Protein AF-A0A6I9N8W8-F1 (afdb_monomer_lite)

Structure (mmCIF, N/CA/C/O backbone):
data_AF-A0A6I9N8W8-F1
#
_entry.id   AF-A0A6I9N8W8-F1
#
loop_
_atom_site.group_PDB
_atom_site.id
_atom_site.type_symbol
_atom_site.label_atom_id
_atom_site.label_alt_id
_atom_site.label_comp_id
_atom_site.label_asym_id
_atom_site.label_entity_id
_atom_site.label_seq_id
_atom_site.pdbx_PDB_ins_code
_atom_site.Cartn_x
_atom_site.Cartn_y
_atom_site.Cartn_z
_atom_site.occupancy
_atom_site.B_iso_or_equiv
_atom_site.auth_seq_id
_atom_site.auth_comp_id
_atom_site.auth_asym_id
_atom_site.auth_atom_id
_atom_site.pdbx_PDB_model_num
ATOM 1 N N . LEU A 1 1 ? -10.503 -12.902 22.246 1.00 63.62 1 LEU A N 1
ATOM 2 C CA . LEU A 1 1 ? -11.243 -12.865 20.965 1.00 63.62 1 LEU A CA 1
ATOM 3 C C . LEU A 1 1 ? -10.213 -12.928 19.858 1.00 63.62 1 LEU A C 1
ATOM 5 O O . LEU A 1 1 ? -9.293 -12.124 19.888 1.00 63.62 1 LEU A O 1
ATOM 9 N N . SER A 1 2 ? -10.332 -13.894 18.955 1.00 83.06 2 SER A N 1
ATOM 10 C CA . SER A 1 2 ? -9.466 -13.991 17.777 1.00 83.06 2 SER A CA 1
ATOM 11 C C . SER A 1 2 ? -10.181 -13.351 16.592 1.00 83.06 2 SER A C 1
ATOM 13 O O . SER A 1 2 ? -11.395 -13.507 16.462 1.00 83.06 2 SER A O 1
ATOM 15 N N . VAL A 1 3 ? -9.450 -12.617 15.757 1.00 87.69 3 VAL A N 1
ATOM 16 C CA . VAL A 1 3 ? -9.991 -11.936 14.575 1.00 87.69 3 VAL A CA 1
ATOM 17 C C . VAL A 1 3 ? -9.347 -12.544 13.337 1.00 87.69 3 VAL A C 1
ATOM 19 O O . VAL A 1 3 ? -8.129 -12.669 13.279 1.00 87.69 3 VAL A O 1
ATOM 22 N N . CYS A 1 4 ? -10.170 -12.911 12.360 1.00 92.75 4 CYS A N 1
ATOM 23 C CA . CYS A 1 4 ? -9.750 -13.341 11.032 1.00 92.75 4 CYS A CA 1
ATOM 24 C C . CYS A 1 4 ? -10.589 -12.569 10.011 1.00 92.75 4 CYS A C 1
ATOM 26 O O . CYS A 1 4 ? -11.794 -12.397 10.218 1.00 92.75 4 CYS A O 1
ATOM 28 N N . LYS A 1 5 ? -9.940 -12.050 8.970 1.00 93.69 5 LYS A N 1
ATOM 29 C CA . LYS A 1 5 ? -10.544 -11.206 7.939 1.00 93.69 5 LYS A CA 1
ATOM 30 C C . LYS A 1 5 ? -10.012 -11.633 6.582 1.00 93.69 5 LYS A C 1
ATOM 32 O O . LYS A 1 5 ? -8.819 -11.899 6.457 1.00 93.69 5 LYS A O 1
ATOM 37 N N . GLU A 1 6 ? -10.897 -11.673 5.600 1.00 95.75 6 GLU A N 1
ATOM 38 C CA . GLU A 1 6 ? -10.571 -11.961 4.210 1.00 95.75 6 GLU A CA 1
ATOM 39 C C . GLU A 1 6 ? -10.866 -10.704 3.396 1.00 95.75 6 GLU A C 1
ATOM 41 O O . GLU A 1 6 ? -11.940 -10.121 3.512 1.00 95.75 6 GLU A O 1
ATOM 46 N N . LEU A 1 7 ? -9.883 -10.235 2.629 1.00 97.25 7 LEU A N 1
ATOM 47 C CA . LEU A 1 7 ? -10.011 -9.038 1.806 1.00 97.25 7 LEU A CA 1
ATOM 48 C C . LEU A 1 7 ? -9.817 -9.423 0.347 1.00 97.25 7 LEU A C 1
ATOM 50 O O . LEU A 1 7 ? -8.834 -10.078 0.002 1.00 97.25 7 LEU A O 1
ATOM 54 N N . GLN A 1 8 ? -10.727 -8.966 -0.508 1.00 96.88 8 GLN A N 1
ATOM 55 C CA . GLN A 1 8 ? -10.594 -9.153 -1.945 1.00 96.88 8 GLN A CA 1
ATOM 56 C C . GLN A 1 8 ? -9.485 -8.238 -2.478 1.00 96.88 8 GLN A C 1
ATOM 58 O O . GLN A 1 8 ? -9.610 -7.008 -2.457 1.00 96.88 8 GLN A O 1
ATOM 63 N N . LEU A 1 9 ? -8.401 -8.840 -2.966 1.00 97.19 9 LEU A N 1
ATOM 64 C CA . LEU A 1 9 ? -7.302 -8.114 -3.602 1.00 97.19 9 LEU A CA 1
ATOM 65 C C . LEU A 1 9 ? -7.782 -7.431 -4.899 1.00 97.19 9 LEU A C 1
ATOM 67 O O . LEU A 1 9 ? -8.800 -7.848 -5.466 1.00 97.19 9 LEU A O 1
ATOM 71 N N . PRO A 1 10 ? -7.120 -6.348 -5.345 1.00 96.38 10 PRO A N 1
ATOM 72 C CA . PRO A 1 10 ? -7.362 -5.818 -6.681 1.00 96.38 10 PRO A CA 1
ATOM 73 C C . PRO A 1 10 ? -7.060 -6.866 -7.756 1.00 96.38 10 PRO A C 1
ATOM 75 O O . PRO A 1 10 ? -6.301 -7.807 -7.522 1.00 96.38 10 PRO A O 1
ATOM 78 N N . ASP A 1 11 ? -7.676 -6.707 -8.925 1.00 95.94 11 ASP A N 1
ATOM 79 C CA . ASP A 1 11 ? -7.320 -7.523 -10.082 1.00 95.94 11 ASP A CA 1
ATOM 80 C C . ASP A 1 11 ? -5.883 -7.189 -10.497 1.00 95.94 11 ASP A C 1
ATOM 82 O O . ASP A 1 11 ? -5.471 -6.027 -10.457 1.00 95.94 11 ASP A O 1
ATOM 86 N N . SER A 1 12 ? -5.112 -8.212 -10.862 1.00 96.38 12 SER A N 1
ATOM 87 C CA . SER A 1 12 ? -3.729 -8.043 -11.297 1.00 96.38 12 SER A CA 1
ATOM 88 C C . SER A 1 12 ? -3.342 -9.090 -12.333 1.00 96.38 12 SER A C 1
ATOM 90 O O . SER A 1 12 ? -3.795 -10.236 -12.279 1.00 96.38 12 SER A O 1
ATOM 92 N N . GLU A 1 13 ? -2.482 -8.701 -13.273 1.00 96.00 13 GLU A N 1
ATOM 93 C CA . GLU A 1 13 ? -1.848 -9.620 -14.228 1.00 96.00 13 GLU A CA 1
ATOM 94 C C . GLU A 1 13 ? -0.726 -10.455 -13.584 1.00 96.00 13 GLU A C 1
ATOM 96 O O . GLU A 1 13 ? -0.242 -11.428 -14.172 1.00 96.00 13 GLU A O 1
ATOM 101 N N . TYR A 1 14 ? -0.316 -10.095 -12.365 1.00 96.81 14 TYR A N 1
ATOM 102 C CA . TYR A 1 14 ? 0.779 -10.710 -11.629 1.00 96.81 14 TYR A CA 1
ATOM 103 C C . TYR A 1 14 ? 0.289 -11.382 -10.343 1.00 96.81 14 TYR A C 1
ATOM 105 O O . TYR A 1 14 ? -0.769 -11.083 -9.791 1.00 96.81 14 TYR A O 1
ATOM 113 N N . ASN A 1 15 ? 1.096 -12.310 -9.827 1.00 96.75 15 ASN A N 1
ATOM 114 C CA . ASN A 1 15 ? 0.815 -12.927 -8.535 1.00 96.75 15 ASN A CA 1
ATOM 115 C C . ASN A 1 15 ? 1.135 -11.957 -7.396 1.00 96.75 15 ASN A C 1
ATOM 117 O O . ASN A 1 15 ? 2.202 -11.342 -7.374 1.00 96.75 15 ASN A O 1
ATOM 121 N N . TYR A 1 16 ? 0.257 -11.907 -6.399 1.00 97.00 16 TYR A N 1
ATOM 122 C CA . TYR A 1 16 ? 0.522 -11.181 -5.164 1.00 97.00 16 TYR A CA 1
ATOM 123 C C . TYR A 1 16 ? 1.542 -11.901 -4.282 1.00 97.00 16 TYR A C 1
ATOM 125 O O . TYR A 1 16 ? 1.546 -13.129 -4.160 1.00 97.00 16 TYR A O 1
ATOM 133 N N . THR A 1 17 ? 2.360 -11.107 -3.596 1.00 97.06 17 THR A N 1
ATOM 134 C CA . THR A 1 17 ? 3.236 -11.541 -2.505 1.00 97.06 17 THR A CA 1
ATOM 135 C C . THR A 1 17 ? 2.869 -10.787 -1.228 1.00 97.06 17 THR A C 1
ATOM 137 O O . THR A 1 17 ? 2.238 -9.729 -1.271 1.00 97.06 17 THR A O 1
ATOM 140 N N . ALA A 1 18 ? 3.263 -11.313 -0.066 1.00 97.56 18 ALA A N 1
ATOM 141 C CA . ALA A 1 18 ? 3.024 -10.629 1.207 1.00 97.56 18 ALA A CA 1
ATOM 142 C C . ALA A 1 18 ? 3.781 -9.291 1.312 1.00 97.56 18 ALA A C 1
ATOM 144 O O . ALA A 1 18 ? 3.334 -8.399 2.026 1.00 97.56 18 ALA A O 1
ATOM 145 N N . ASP A 1 19 ? 4.878 -9.127 0.566 1.00 97.81 19 ASP A N 1
ATOM 146 C CA . ASP A 1 19 ? 5.670 -7.890 0.524 1.00 97.81 19 ASP A CA 1
ATOM 147 C C . ASP A 1 19 ? 4.900 -6.715 -0.101 1.00 97.81 19 ASP A C 1
ATOM 149 O O . ASP A 1 19 ? 5.223 -5.550 0.134 1.00 97.81 19 ASP A O 1
ATOM 153 N N . LEU A 1 20 ? 3.845 -7.012 -0.862 1.00 98.06 20 LEU A N 1
ATOM 154 C CA . LEU A 1 20 ? 2.938 -6.046 -1.474 1.00 98.06 20 LEU A CA 1
ATOM 155 C C . LEU A 1 20 ? 1.721 -5.707 -0.596 1.00 98.06 20 LEU A C 1
ATOM 157 O O . LEU A 1 20 ? 0.794 -5.024 -1.040 1.00 98.06 20 LEU A O 1
ATOM 161 N N . VAL A 1 21 ? 1.726 -6.149 0.665 1.00 98.25 21 VAL A N 1
ATOM 162 C CA . VAL A 1 21 ? 0.664 -5.890 1.638 1.00 98.25 21 VAL A CA 1
ATOM 163 C C . VAL A 1 21 ? 1.250 -5.293 2.913 1.00 98.25 21 VAL A C 1
ATOM 165 O O . VAL A 1 21 ? 2.129 -5.866 3.548 1.00 98.25 21 VAL A O 1
ATOM 168 N N . ALA A 1 22 ? 0.715 -4.153 3.346 1.00 98.00 22 ALA A N 1
ATOM 169 C CA . ALA A 1 22 ? 1.102 -3.508 4.592 1.00 98.00 22 ALA A CA 1
ATOM 170 C C . ALA A 1 22 ? -0.100 -3.305 5.514 1.00 98.00 22 ALA A C 1
ATOM 172 O O . ALA A 1 22 ? -1.131 -2.764 5.119 1.00 98.00 22 ALA A O 1
ATOM 173 N N . VAL A 1 23 ? 0.076 -3.672 6.782 1.00 96.06 23 VAL A N 1
ATOM 174 C CA . VAL A 1 23 ? -0.909 -3.468 7.849 1.00 96.06 23 VAL A CA 1
ATOM 175 C C . VAL A 1 23 ? -0.423 -2.349 8.762 1.00 96.06 23 VAL A C 1
ATOM 177 O O . VAL A 1 23 ? 0.732 -2.345 9.187 1.00 96.06 23 VAL A O 1
ATOM 180 N N . SER A 1 24 ? -1.292 -1.389 9.070 1.00 95.00 24 SER A N 1
ATOM 181 C CA . SER A 1 24 ? -0.951 -0.234 9.900 1.00 95.00 24 SER A CA 1
ATOM 182 C C . SER A 1 24 ? -2.045 0.082 10.909 1.00 95.00 24 SER A C 1
ATOM 184 O O . SER A 1 24 ? -3.233 -0.035 10.621 1.00 95.00 24 SER A O 1
ATOM 186 N N . SER A 1 25 ? -1.641 0.515 12.098 1.00 93.31 25 SER A N 1
ATOM 187 C CA . SER A 1 25 ? -2.525 0.966 13.171 1.00 93.31 25 SER A CA 1
ATOM 188 C C . SER A 1 25 ? -1.846 2.092 13.950 1.00 93.31 25 SER A C 1
ATOM 190 O O . SER A 1 25 ? -0.618 2.166 14.025 1.00 93.31 25 SER A O 1
ATOM 192 N N . ALA A 1 26 ? -2.647 2.980 14.545 1.00 87.75 26 ALA A N 1
ATOM 193 C CA . ALA A 1 26 ? -2.143 4.031 15.429 1.00 87.75 26 ALA A CA 1
ATOM 194 C C . ALA A 1 26 ? -1.590 3.471 16.756 1.00 87.75 26 ALA A C 1
ATOM 196 O O . ALA A 1 26 ? -0.640 4.022 17.311 1.00 87.75 26 ALA A O 1
ATOM 197 N N . ALA A 1 27 ? -2.173 2.376 17.250 1.00 89.25 27 ALA A N 1
ATOM 198 C CA . ALA A 1 27 ? -1.705 1.623 18.414 1.00 89.25 27 ALA A CA 1
ATOM 199 C C . ALA A 1 27 ? -0.951 0.350 17.974 1.00 89.25 27 ALA A C 1
ATOM 201 O O . ALA A 1 27 ? -1.177 -0.108 16.849 1.00 89.25 27 ALA A O 1
ATOM 202 N N . PRO A 1 28 ? -0.105 -0.253 18.837 1.00 89.88 28 PRO A N 1
ATOM 203 C CA . PRO A 1 28 ? 0.494 -1.564 18.573 1.00 89.88 28 PRO A CA 1
ATOM 204 C C . PRO A 1 28 ? -0.562 -2.583 18.131 1.00 89.88 28 PRO A C 1
ATOM 206 O O . PRO A 1 28 ? -1.657 -2.607 18.696 1.00 89.88 28 PRO A O 1
ATOM 209 N N . LEU A 1 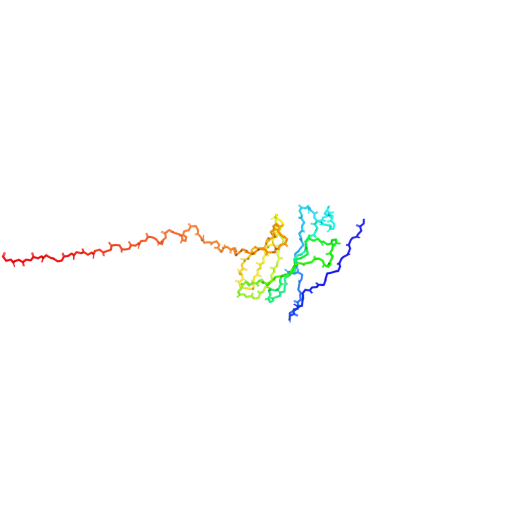29 ? -0.254 -3.393 17.115 1.00 88.00 29 LEU A N 1
ATOM 210 C CA . LEU A 1 29 ? -1.231 -4.284 16.474 1.00 88.00 29 LEU A CA 1
ATOM 211 C C . LEU A 1 29 ? -1.824 -5.305 17.454 1.00 88.00 29 LEU A C 1
ATOM 213 O O . LEU A 1 29 ? -2.985 -5.673 17.325 1.00 88.00 29 LEU A O 1
ATOM 217 N N . GLU A 1 30 ? -1.068 -5.694 18.478 1.00 88.12 30 GLU A N 1
ATOM 218 C CA . GLU A 1 30 ? -1.470 -6.627 19.532 1.00 88.12 30 GLU A CA 1
ATOM 219 C C . GLU A 1 30 ? -2.573 -6.062 20.441 1.00 88.12 30 GLU A C 1
ATOM 221 O O . GLU A 1 30 ? -3.312 -6.819 21.068 1.00 88.12 30 GLU A O 1
ATOM 226 N N . ALA A 1 31 ? -2.680 -4.732 20.518 1.00 90.00 31 ALA A N 1
ATOM 227 C CA . ALA A 1 31 ? -3.672 -4.012 21.316 1.00 90.00 31 ALA A CA 1
ATOM 228 C C . ALA A 1 31 ? -4.687 -3.237 20.455 1.00 90.00 31 ALA A C 1
ATOM 230 O O . ALA A 1 31 ? -5.616 -2.627 20.989 1.00 90.00 31 ALA A O 1
ATOM 231 N N . ALA A 1 32 ? -4.506 -3.224 19.134 1.00 91.50 32 ALA A N 1
ATOM 232 C CA . ALA A 1 32 ? -5.338 -2.472 18.211 1.00 91.50 32 ALA A CA 1
ATOM 233 C C . ALA A 1 32 ? -6.713 -3.129 18.044 1.00 91.50 32 ALA A C 1
ATOM 235 O O . ALA A 1 32 ? -6.838 -4.331 17.809 1.00 91.50 32 ALA A O 1
ATOM 236 N N . GLY A 1 33 ? -7.766 -2.315 18.109 1.00 92.81 33 GLY A N 1
ATOM 237 C CA . GLY A 1 33 ? -9.095 -2.757 17.707 1.00 92.81 33 GLY A CA 1
ATOM 238 C C . GLY A 1 33 ? -9.170 -2.910 16.189 1.00 92.81 33 GLY A C 1
ATOM 239 O O . GLY A 1 33 ? -8.542 -2.159 15.450 1.00 92.81 33 GLY A O 1
ATOM 240 N N . VAL A 1 34 ? -10.007 -3.826 15.704 1.00 93.75 34 VAL A N 1
ATOM 241 C CA . VAL A 1 34 ? -10.199 -4.076 14.260 1.00 93.75 34 VAL A CA 1
ATOM 242 C C . VAL A 1 34 ? -10.542 -2.794 13.487 1.00 93.75 34 VAL A C 1
ATOM 244 O O . VAL A 1 34 ? -10.100 -2.611 12.360 1.00 93.75 34 VAL A O 1
ATOM 247 N N . GLN A 1 35 ? -11.271 -1.870 14.118 1.00 93.38 35 GLN A N 1
ATOM 248 C CA . GLN A 1 35 ? -11.649 -0.585 13.524 1.00 93.38 35 GLN A CA 1
ATOM 249 C C . GLN A 1 35 ? -10.495 0.412 13.317 1.00 93.38 35 GLN A C 1
ATOM 251 O O . GLN A 1 35 ? -10.663 1.396 12.608 1.00 93.38 35 GLN A O 1
ATOM 256 N N . SER A 1 36 ? -9.355 0.207 13.984 1.00 92.75 36 SER A N 1
ATOM 257 C CA . SER A 1 36 ? -8.173 1.071 13.877 1.00 92.75 36 SER A CA 1
ATOM 258 C C . SER A 1 36 ? -7.067 0.456 13.023 1.00 92.75 36 SER A C 1
ATOM 260 O O . SER A 1 36 ? -6.010 1.067 12.875 1.00 92.75 36 SER A O 1
ATOM 262 N N . ILE A 1 37 ? -7.285 -0.756 12.507 1.00 94.69 37 ILE A N 1
ATOM 263 C CA . ILE A 1 37 ? -6.348 -1.435 11.620 1.00 94.69 37 ILE A CA 1
ATOM 264 C 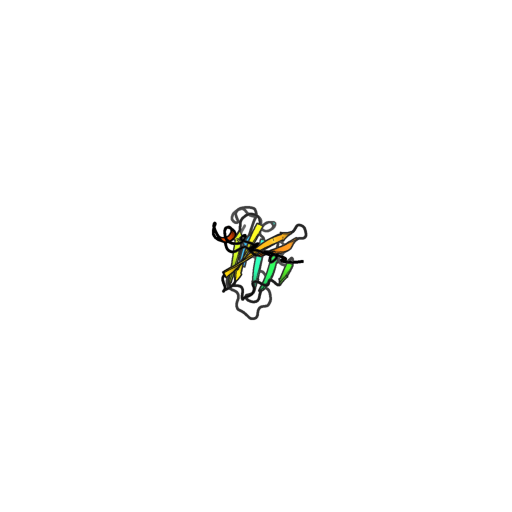C . ILE A 1 37 ? -6.709 -1.071 10.184 1.00 94.69 37 ILE A C 1
ATOM 266 O O . ILE A 1 37 ? -7.801 -1.378 9.711 1.00 94.69 37 ILE A O 1
ATOM 270 N N . SER A 1 38 ? -5.757 -0.445 9.509 1.00 95.06 38 SER A N 1
ATOM 271 C CA . SER A 1 38 ? -5.787 -0.154 8.081 1.00 95.06 38 SER A CA 1
ATOM 272 C C . SER A 1 38 ? -4.888 -1.127 7.326 1.00 95.06 38 SER A C 1
ATOM 274 O O . SER A 1 38 ? -3.878 -1.596 7.861 1.00 95.06 38 SER A O 1
ATOM 276 N N . VAL A 1 39 ? -5.248 -1.422 6.082 1.00 97.06 39 VAL A N 1
ATOM 277 C CA . VAL A 1 39 ? -4.482 -2.305 5.200 1.00 97.06 39 VAL A CA 1
ATOM 278 C C . VAL A 1 39 ? -4.311 -1.624 3.857 1.00 97.06 39 VAL A C 1
ATOM 280 O O . VAL A 1 39 ? -5.289 -1.167 3.272 1.00 97.06 39 VAL A O 1
ATOM 283 N N . LEU A 1 40 ? -3.075 -1.562 3.377 1.00 98.06 40 LEU A N 1
ATOM 284 C CA . LEU A 1 40 ? -2.743 -1.128 2.029 1.00 98.06 40 LEU A CA 1
ATOM 285 C C . LEU A 1 40 ? -2.215 -2.327 1.248 1.00 98.06 40 LEU A C 1
ATOM 287 O O . LEU A 1 40 ? -1.272 -2.983 1.686 1.00 98.06 40 LEU A O 1
ATOM 291 N N . VAL A 1 41 ? -2.810 -2.581 0.091 1.00 98.31 41 VAL A N 1
ATOM 292 C CA . VAL A 1 41 ? -2.346 -3.563 -0.889 1.00 98.31 41 VAL A CA 1
ATOM 293 C C . VAL A 1 41 ? -1.899 -2.822 -2.138 1.00 98.31 41 VAL A C 1
ATOM 295 O O . VAL A 1 41 ? -2.520 -1.832 -2.526 1.00 98.31 41 VAL A O 1
ATOM 298 N N . LEU A 1 42 ? -0.839 -3.313 -2.766 1.00 98.06 42 LEU A N 1
ATOM 299 C CA . LEU A 1 42 ? -0.282 -2.786 -4.002 1.00 98.06 42 LEU A CA 1
ATOM 300 C C . LEU A 1 42 ? -0.199 -3.911 -5.041 1.00 98.06 42 LEU A C 1
ATOM 302 O O . LEU A 1 42 ? 0.346 -4.963 -4.742 1.00 98.06 42 LEU A O 1
ATOM 306 N N . SER A 1 43 ? -0.744 -3.744 -6.243 1.00 97.94 43 SER A N 1
ATOM 307 C CA . SER A 1 43 ? -0.449 -4.667 -7.349 1.00 97.94 43 SER A CA 1
ATOM 308 C C . SER A 1 43 ? 0.932 -4.370 -7.941 1.00 97.94 43 SER A C 1
ATOM 310 O O . SER A 1 43 ? 1.468 -3.271 -7.776 1.00 97.94 43 SER A O 1
ATOM 312 N N . VAL A 1 44 ? 1.520 -5.345 -8.633 1.00 97.50 44 VAL A N 1
ATOM 313 C CA . VAL A 1 44 ? 2.858 -5.218 -9.239 1.00 97.50 44 VAL A CA 1
ATOM 314 C C . VAL A 1 44 ? 2.884 -4.099 -10.288 1.00 97.50 44 VAL A C 1
ATOM 316 O O . VAL A 1 44 ? 3.861 -3.368 -10.410 1.00 97.50 44 VAL A O 1
ATOM 319 N N . GLU A 1 45 ? 1.785 -3.910 -11.003 1.00 96.44 45 GLU A N 1
ATOM 320 C CA . GLU A 1 45 ? 1.584 -2.904 -12.043 1.00 96.44 45 GLU A CA 1
ATOM 321 C C . GLU A 1 45 ? 1.184 -1.518 -11.512 1.00 96.44 45 GLU A C 1
ATOM 323 O O . GLU A 1 45 ? 1.177 -0.561 -12.282 1.00 96.44 45 GLU A O 1
ATOM 328 N N . GLY A 1 46 ? 0.914 -1.379 -10.208 1.00 96.38 46 GLY A N 1
ATOM 329 C CA . GLY A 1 46 ? 0.702 -0.073 -9.579 1.00 96.38 46 GLY A CA 1
ATOM 330 C C . GLY A 1 46 ? -0.748 0.294 -9.269 1.00 96.38 46 GLY A C 1
ATOM 331 O O . GLY A 1 46 ? -1.077 1.471 -9.216 1.00 96.38 46 GLY A O 1
ATOM 332 N N . THR A 1 47 ? -1.627 -0.662 -8.993 1.00 97.69 47 THR A N 1
ATOM 333 C CA . THR A 1 47 ? -2.944 -0.393 -8.395 1.00 97.69 47 THR A CA 1
ATOM 334 C C . THR A 1 47 ? -2.832 -0.482 -6.878 1.00 97.69 47 THR A C 1
ATOM 336 O O . THR A 1 47 ? -2.485 -1.528 -6.329 1.00 97.69 47 THR A O 1
ATOM 339 N N . ALA A 1 48 ? -3.124 0.606 -6.171 1.00 97.69 48 ALA A N 1
ATOM 340 C CA . ALA A 1 48 ? -3.098 0.647 -4.714 1.00 97.69 48 ALA A CA 1
ATOM 341 C C . ALA A 1 48 ? -4.520 0.644 -4.147 1.00 97.69 48 ALA A C 1
ATOM 343 O O . ALA A 1 48 ? -5.303 1.547 -4.439 1.00 97.69 48 ALA A O 1
ATOM 344 N N . ARG A 1 49 ? -4.832 -0.328 -3.284 1.00 97.69 49 ARG A N 1
ATOM 345 C CA . ARG A 1 49 ? -6.122 -0.435 -2.592 1.00 97.69 49 ARG A CA 1
ATOM 346 C C . ARG A 1 49 ? -5.943 -0.303 -1.085 1.00 97.69 49 ARG A C 1
ATOM 348 O O . ARG A 1 49 ? -5.209 -1.074 -0.468 1.00 97.69 49 ARG A O 1
ATOM 355 N N . LEU A 1 50 ? -6.619 0.678 -0.494 1.00 97.31 50 LEU A N 1
ATOM 356 C CA . LEU A 1 50 ? -6.585 0.974 0.933 1.00 97.31 50 LEU A CA 1
ATOM 357 C C . LEU A 1 50 ? -7.921 0.639 1.586 1.00 97.31 50 LEU A C 1
ATOM 359 O O . LEU A 1 50 ? -8.942 1.247 1.271 1.00 97.31 50 LEU A O 1
ATOM 363 N N . TRP A 1 51 ? -7.875 -0.214 2.602 1.00 96.81 51 TRP A N 1
ATOM 364 C CA . TRP A 1 51 ? -8.927 -0.337 3.602 1.00 96.81 51 TRP A CA 1
ATOM 365 C C . TRP A 1 51 ? -8.561 0.533 4.805 1.00 96.81 51 TRP A C 1
ATOM 367 O O . TRP A 1 51 ? -7.597 0.216 5.507 1.00 96.81 51 TRP A O 1
ATOM 377 N N . PRO A 1 52 ? -9.301 1.618 5.091 1.00 94.38 52 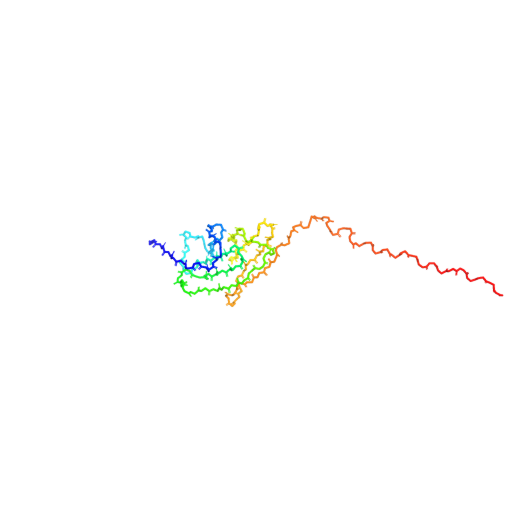PRO A N 1
ATOM 378 C CA . PRO A 1 52 ? -9.023 2.458 6.253 1.00 94.38 52 PRO A CA 1
ATOM 379 C C . PRO A 1 52 ? -9.364 1.751 7.575 1.00 94.38 52 PRO A C 1
ATOM 381 O O . PRO A 1 52 ? -8.870 2.156 8.625 1.00 94.38 52 PRO A O 1
ATOM 384 N N . SER A 1 53 ? -10.201 0.709 7.528 1.00 93.88 53 SER A N 1
ATOM 385 C CA . SER A 1 53 ? -10.625 -0.076 8.685 1.00 93.88 53 SER A CA 1
ATOM 386 C C . SER A 1 53 ? -10.976 -1.514 8.294 1.00 93.88 53 SER A C 1
ATOM 388 O O . SER A 1 53 ? -11.818 -1.735 7.424 1.00 93.88 53 SER A O 1
ATOM 390 N N . LEU A 1 54 ? -10.444 -2.497 9.024 1.00 94.25 54 LEU A N 1
ATOM 391 C CA . LEU A 1 54 ? -10.833 -3.907 8.889 1.00 94.25 54 LEU A CA 1
ATOM 392 C C . LEU A 1 54 ? -12.239 -4.224 9.424 1.00 94.25 54 LEU A C 1
ATOM 394 O O . LEU A 1 54 ? -12.724 -5.346 9.264 1.00 94.25 54 LEU A O 1
ATOM 398 N N . SER A 1 55 ? -12.914 -3.279 10.088 1.00 94.38 55 SER A N 1
ATOM 399 C CA . SER A 1 55 ? -14.308 -3.487 10.502 1.00 94.38 55 SER A CA 1
ATOM 400 C C . SER A 1 55 ? -15.284 -3.426 9.323 1.00 94.38 55 SER A C 1
ATOM 402 O O . SER A 1 55 ? -16.416 -3.887 9.457 1.00 94.38 55 SER A O 1
ATOM 404 N N . GLN A 1 56 ? -14.851 -2.878 8.181 1.00 92.94 56 GLN A N 1
ATOM 405 C CA . GLN A 1 56 ? -15.658 -2.664 6.982 1.00 92.94 56 GLN A CA 1
ATOM 406 C C . GLN A 1 56 ? -14.896 -3.143 5.737 1.00 92.94 56 GLN A C 1
ATOM 408 O O . GLN A 1 56 ? -14.351 -2.349 4.982 1.00 92.94 56 GLN A O 1
ATOM 413 N N . GLU A 1 57 ? -14.880 -4.454 5.505 1.00 91.25 57 GLU A N 1
ATOM 414 C CA . GLU A 1 57 ? -14.132 -5.094 4.403 1.00 91.25 57 GLU A CA 1
ATOM 415 C C . GLU A 1 57 ? -14.552 -4.601 3.005 1.00 91.25 57 GLU A C 1
ATOM 417 O O . GLU A 1 57 ? -13.740 -4.568 2.086 1.00 91.25 57 GLU A O 1
ATOM 422 N N . GLY A 1 58 ? -15.807 -4.173 2.838 1.00 94.19 58 GLY A N 1
ATOM 423 C CA . GLY A 1 58 ? -16.305 -3.595 1.583 1.00 94.19 58 GLY A CA 1
ATOM 424 C C . GLY A 1 58 ? -16.000 -2.105 1.397 1.00 94.19 58 GLY A C 1
ATOM 425 O O . GLY A 1 58 ? -16.348 -1.547 0.362 1.00 94.19 58 GLY A O 1
ATOM 426 N N . ASN A 1 59 ? -15.399 -1.443 2.390 1.00 94.44 59 ASN A N 1
ATOM 427 C CA . ASN A 1 59 ? -15.058 -0.026 2.323 1.00 94.44 59 ASN A CA 1
ATOM 428 C C . ASN A 1 59 ? -13.565 0.126 2.028 1.00 94.44 59 ASN A C 1
ATOM 430 O O . ASN A 1 59 ? -12.732 0.025 2.930 1.00 94.44 59 ASN A O 1
ATOM 434 N N . PHE A 1 60 ? -13.240 0.362 0.760 1.00 95.75 60 PHE A N 1
ATOM 435 C CA . PHE A 1 60 ? -11.881 0.629 0.315 1.00 95.75 60 PHE A CA 1
ATOM 436 C C . PHE A 1 60 ? -11.835 1.792 -0.671 1.00 95.75 60 PHE A C 1
ATOM 438 O O . PHE A 1 60 ? -12.821 2.119 -1.333 1.00 95.75 60 PHE A O 1
ATOM 445 N N . THR A 1 61 ? -10.662 2.405 -0.780 1.00 95.62 61 THR A N 1
ATOM 446 C CA . THR A 1 61 ? -10.327 3.325 -1.867 1.00 95.62 61 THR A CA 1
ATOM 447 C C . THR A 1 61 ? -9.275 2.689 -2.755 1.00 95.62 61 THR A C 1
ATOM 449 O O . THR A 1 61 ? -8.399 1.974 -2.275 1.00 95.62 61 THR A O 1
ATOM 452 N N . GLU A 1 62 ? -9.381 2.931 -4.055 1.00 95.94 62 GLU A N 1
ATOM 453 C CA . GLU A 1 62 ? -8.437 2.433 -5.045 1.00 95.94 62 GLU A CA 1
ATOM 454 C C . GLU A 1 62 ? -7.912 3.589 -5.882 1.00 95.94 62 GLU A C 1
ATOM 456 O O . GLU A 1 62 ? -8.671 4.482 -6.271 1.00 95.94 62 GLU A O 1
ATOM 461 N N . THR A 1 63 ? -6.605 3.590 -6.109 1.00 96.25 63 THR A N 1
ATOM 462 C CA . THR A 1 63 ? -5.913 4.613 -6.885 1.00 96.25 63 THR A CA 1
ATOM 463 C C . THR A 1 63 ? -4.728 4.005 -7.612 1.00 96.25 63 THR A C 1
ATOM 465 O O . THR A 1 63 ? -3.991 3.203 -7.035 1.00 96.25 63 THR A O 1
ATOM 468 N N . ASP A 1 64 ? -4.496 4.453 -8.839 1.00 96.44 64 ASP A N 1
ATOM 469 C CA . ASP A 1 64 ? -3.297 4.088 -9.582 1.00 96.44 64 ASP A CA 1
ATOM 470 C C . ASP A 1 64 ? -2.081 4.857 -9.067 1.00 96.44 64 ASP A C 1
ATOM 472 O O . ASP A 1 64 ? -2.157 6.032 -8.684 1.00 96.44 64 ASP A O 1
ATOM 476 N N . VAL A 1 65 ? -0.944 4.178 -9.066 1.00 95.62 65 VAL A N 1
ATOM 477 C CA . VAL A 1 65 ? 0.327 4.681 -8.593 1.00 95.62 65 VAL A CA 1
ATOM 478 C C . VAL A 1 65 ? 1.429 4.435 -9.614 1.00 95.62 65 VAL A C 1
ATOM 480 O O . VAL A 1 65 ? 1.779 3.307 -9.936 1.00 95.62 65 VAL A O 1
ATOM 483 N N . ASP A 1 66 ? 2.030 5.526 -10.079 1.00 94.69 66 ASP A N 1
ATOM 484 C CA . ASP A 1 66 ? 3.167 5.481 -10.991 1.00 94.69 66 ASP A CA 1
ATOM 485 C C . ASP A 1 66 ? 4.482 5.637 -10.212 1.00 94.69 66 ASP A C 1
ATOM 487 O O . ASP A 1 66 ? 4.863 6.734 -9.791 1.00 94.69 66 ASP A O 1
ATOM 491 N N . LEU A 1 67 ? 5.182 4.520 -10.000 1.00 93.19 67 LEU A N 1
ATOM 492 C CA . LEU A 1 67 ? 6.549 4.505 -9.470 1.00 93.19 67 LEU A CA 1
ATOM 493 C C . LEU A 1 67 ? 7.612 4.529 -10.584 1.00 93.19 67 LEU A C 1
ATOM 495 O O . LEU A 1 67 ? 8.803 4.381 -10.299 1.00 93.19 67 LEU A O 1
ATOM 499 N N . GLY A 1 68 ? 7.215 4.700 -11.848 1.00 92.56 68 GLY A N 1
ATOM 500 C CA . GLY A 1 68 ? 8.075 4.648 -13.031 1.00 92.56 68 GLY A CA 1
ATOM 501 C C . GLY A 1 68 ? 8.617 3.254 -13.366 1.00 92.56 68 GLY A C 1
ATOM 502 O O . GLY A 1 68 ? 9.469 3.133 -14.248 1.00 92.56 68 GLY A O 1
ATOM 503 N N . ASP A 1 69 ? 8.194 2.226 -12.628 1.00 95.31 69 ASP A N 1
ATOM 504 C CA . ASP A 1 69 ? 8.494 0.810 -12.846 1.00 95.31 69 ASP A CA 1
ATOM 505 C C . ASP A 1 69 ? 7.532 -0.063 -12.021 1.00 95.31 69 ASP A C 1
ATOM 507 O O . ASP A 1 69 ? 6.764 0.469 -11.216 1.00 95.31 69 ASP A O 1
ATOM 511 N N . LEU A 1 70 ? 7.626 -1.387 -12.175 1.00 96.88 70 LEU A N 1
ATOM 512 C CA . LEU A 1 70 ? 6.878 -2.353 -11.373 1.00 96.88 70 LEU A CA 1
ATOM 513 C C . LEU A 1 70 ? 7.143 -2.174 -9.873 1.00 96.88 70 LEU A C 1
ATOM 515 O O . LEU A 1 70 ? 8.274 -1.929 -9.434 1.00 96.88 70 LE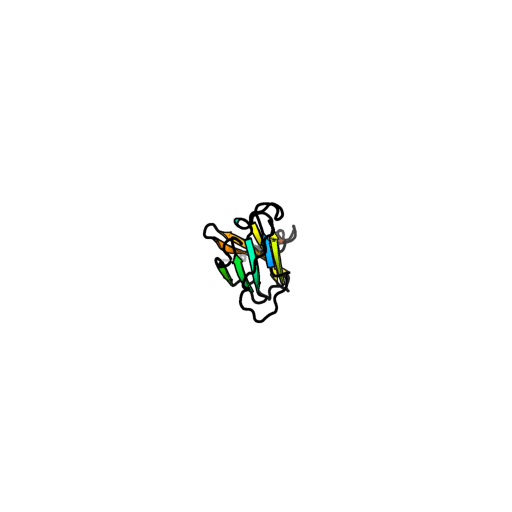U A O 1
ATOM 519 N N . CYS A 1 71 ? 6.079 -2.313 -9.093 1.00 97.25 71 CYS A N 1
ATOM 520 C CA . CYS A 1 71 ? 6.095 -2.273 -7.643 1.00 97.25 71 CYS A CA 1
ATOM 521 C C . CYS A 1 71 ? 6.801 -3.509 -7.077 1.00 97.25 71 CYS A C 1
ATOM 523 O O . CYS A 1 71 ? 6.598 -4.618 -7.560 1.00 97.25 71 CYS A O 1
ATOM 525 N N . ASN A 1 72 ? 7.601 -3.307 -6.029 1.00 96.94 72 ASN A N 1
ATOM 526 C CA . ASN A 1 72 ? 8.371 -4.364 -5.373 1.00 96.94 72 ASN A CA 1
ATOM 527 C C . ASN A 1 72 ? 7.830 -4.651 -3.963 1.00 96.94 72 ASN A C 1
ATOM 529 O O . ASN A 1 72 ? 7.362 -5.750 -3.687 1.00 96.94 72 ASN A O 1
ATOM 533 N N . PHE A 1 73 ? 7.815 -3.648 -3.079 1.00 96.88 73 PHE A N 1
ATOM 534 C CA . PHE A 1 73 ? 7.277 -3.816 -1.725 1.00 96.88 73 PHE A CA 1
ATOM 535 C C . PHE A 1 73 ? 6.611 -2.556 -1.171 1.00 96.88 73 PHE A C 1
ATOM 537 O O . PHE A 1 73 ? 6.922 -1.426 -1.573 1.00 96.88 73 PHE A O 1
ATOM 544 N N . VAL A 1 74 ? 5.740 -2.760 -0.182 1.00 98.12 74 VAL A N 1
ATOM 545 C CA . VAL A 1 74 ? 5.084 -1.718 0.608 1.00 98.12 74 VAL A CA 1
ATOM 546 C C . VAL A 1 74 ? 5.319 -1.940 2.102 1.00 98.12 74 VAL A C 1
ATOM 548 O O . VAL A 1 74 ? 5.270 -3.054 2.610 1.00 98.12 74 VAL A O 1
ATOM 551 N N . LEU A 1 75 ? 5.576 -0.859 2.836 1.00 97.38 75 LEU A N 1
ATOM 552 C CA . LEU A 1 75 ? 5.844 -0.904 4.273 1.00 97.38 75 LEU A CA 1
ATOM 553 C C . LEU A 1 75 ? 5.013 0.134 5.011 1.00 97.38 75 LEU A C 1
ATOM 555 O O . LEU A 1 75 ? 5.020 1.312 4.653 1.00 97.38 75 LEU A O 1
ATOM 559 N N . ALA A 1 76 ? 4.359 -0.280 6.094 1.00 96.56 76 ALA A N 1
ATOM 560 C CA . ALA A 1 76 ? 3.752 0.647 7.037 1.00 96.56 76 ALA A CA 1
ATOM 561 C C . ALA A 1 76 ? 4.841 1.360 7.851 1.00 96.56 76 ALA A C 1
ATOM 563 O O . ALA A 1 76 ? 5.758 0.738 8.388 1.00 96.56 76 ALA A O 1
ATOM 564 N N . VAL A 1 77 ? 4.728 2.681 7.977 1.00 94.31 77 VAL A N 1
ATOM 565 C CA . VAL A 1 77 ? 5.621 3.502 8.799 1.00 94.31 77 VAL A CA 1
ATOM 566 C C . VAL A 1 77 ? 4.829 4.324 9.809 1.00 94.31 77 VAL A C 1
ATOM 568 O O . VAL A 1 77 ? 3.623 4.546 9.671 1.00 94.31 77 VAL A O 1
ATOM 571 N N . LYS A 1 78 ? 5.524 4.812 10.844 1.00 87.75 78 LYS A N 1
ATOM 572 C CA . LYS A 1 78 ? 4.913 5.639 11.893 1.00 87.75 78 LYS A CA 1
ATOM 573 C C . LYS A 1 78 ? 4.151 6.830 11.300 1.00 87.75 78 LYS A C 1
ATOM 575 O O . LYS A 1 78 ? 4.589 7.457 10.333 1.00 87.75 78 LYS A O 1
ATOM 580 N N . GLY A 1 79 ? 3.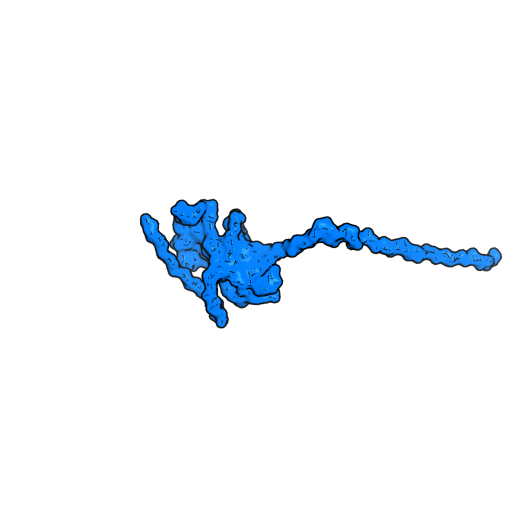026 7.156 11.936 1.00 84.94 79 GLY A N 1
ATOM 581 C CA . GLY A 1 79 ? 2.135 8.235 11.508 1.00 84.94 79 GLY A CA 1
ATOM 582 C C . GLY A 1 79 ? 1.082 7.816 10.480 1.00 84.94 79 GLY A C 1
ATOM 583 O O . GLY A 1 79 ? 0.627 8.675 9.736 1.00 84.94 79 GLY A O 1
ATOM 584 N N . GLY A 1 80 ? 0.718 6.527 10.412 1.00 87.31 80 GLY A N 1
ATOM 585 C CA . GLY A 1 80 ? -0.389 6.052 9.567 1.00 87.31 80 GLY A CA 1
ATOM 586 C C . GLY A 1 80 ? -0.131 6.230 8.069 1.00 87.31 80 GLY A C 1
ATOM 587 O O . GLY A 1 80 ? -1.038 6.552 7.310 1.00 87.31 80 GLY A O 1
ATOM 588 N N . SER A 1 81 ? 1.126 6.086 7.655 1.00 94.31 81 SER A N 1
ATOM 589 C CA . SER A 1 81 ? 1.543 6.252 6.262 1.00 94.31 81 SER A CA 1
ATOM 590 C C . SER A 1 81 ? 2.342 5.043 5.804 1.00 94.31 81 SER A C 1
ATOM 592 O O . SER A 1 81 ? 2.746 4.217 6.623 1.00 94.31 81 SER A O 1
ATOM 594 N N . PHE A 1 82 ? 2.589 4.961 4.507 1.00 97.50 82 PHE A N 1
ATOM 595 C CA . PHE A 1 82 ? 3.233 3.825 3.874 1.00 97.50 82 PHE A CA 1
ATOM 596 C C . PHE A 1 82 ? 4.388 4.293 2.998 1.00 97.50 82 PHE A C 1
ATOM 598 O O . PHE A 1 82 ? 4.370 5.412 2.482 1.00 97.50 82 PHE A O 1
ATOM 605 N N . ILE A 1 83 ? 5.394 3.445 2.831 1.00 97.62 83 ILE A N 1
ATOM 606 C CA . ILE A 1 83 ? 6.435 3.603 1.819 1.00 97.62 83 ILE A CA 1
ATOM 607 C C . ILE A 1 83 ? 6.205 2.532 0.764 1.00 97.62 83 ILE A C 1
ATOM 609 O O . ILE A 1 83 ? 6.091 1.363 1.108 1.00 97.62 83 ILE A O 1
ATOM 613 N N . LEU A 1 84 ? 6.141 2.948 -0.494 1.00 97.62 84 LEU A N 1
ATOM 614 C CA . LEU A 1 84 ? 6.024 2.106 -1.675 1.00 97.62 84 LEU A CA 1
ATOM 615 C C . LEU A 1 84 ? 7.337 2.175 -2.430 1.00 97.62 84 LEU A C 1
ATOM 617 O O . LEU A 1 84 ? 7.982 3.233 -2.474 1.00 97.62 84 LEU A O 1
ATOM 621 N N . THR A 1 85 ? 7.717 1.054 -3.021 1.00 97.31 85 THR A N 1
ATOM 622 C CA . THR A 1 85 ? 8.987 0.928 -3.721 1.00 97.31 85 THR A CA 1
ATOM 623 C C . THR A 1 85 ? 8.815 0.215 -5.045 1.00 97.31 85 THR A C 1
ATOM 625 O O . THR A 1 85 ? 7.920 -0.615 -5.193 1.00 97.31 85 THR A O 1
ATOM 628 N N . SER A 1 86 ? 9.669 0.552 -6.006 1.00 96.38 86 SER A N 1
ATOM 629 C CA . SER A 1 86 ? 9.755 -0.164 -7.276 1.00 96.38 86 SER A CA 1
ATOM 630 C C . SER A 1 86 ? 10.999 -1.037 -7.368 1.00 96.38 86 SER A C 1
ATOM 632 O O . SER A 1 86 ? 11.966 -0.836 -6.628 1.00 96.38 86 SER A O 1
ATOM 634 N N . GLU A 1 87 ? 11.021 -1.942 -8.345 1.00 95.19 87 GLU A N 1
ATOM 635 C CA . GLU A 1 87 ? 12.186 -2.771 -8.693 1.00 95.19 87 GLU A CA 1
ATOM 636 C C . GLU A 1 87 ? 13.455 -1.942 -8.977 1.00 95.19 87 GLU A C 1
ATOM 638 O O . GLU A 1 87 ? 14.578 -2.350 -8.678 1.00 95.19 87 GLU A O 1
ATOM 643 N N . LYS A 1 88 ? 13.300 -0.706 -9.471 1.00 94.06 88 LYS A N 1
ATOM 644 C CA . LYS A 1 88 ? 14.409 0.242 -9.693 1.00 94.06 88 LYS A CA 1
ATOM 645 C C . LYS A 1 88 ? 14.739 1.131 -8.492 1.00 94.06 88 LYS A C 1
ATOM 647 O O . LYS A 1 88 ? 15.522 2.078 -8.617 1.00 94.06 88 LYS A O 1
ATOM 652 N N . ASN A 1 89 ? 14.223 0.807 -7.309 1.00 88.56 89 ASN A N 1
ATOM 653 C CA . ASN A 1 89 ? 14.432 1.550 -6.065 1.00 88.56 89 ASN A CA 1
ATOM 654 C C . ASN A 1 89 ? 13.926 3.002 -6.121 1.00 88.56 89 ASN A C 1
ATOM 656 O O . ASN A 1 89 ? 14.514 3.893 -5.495 1.00 88.56 89 ASN A O 1
ATOM 660 N N . HIS A 1 90 ? 12.855 3.268 -6.874 1.00 93.62 90 HIS A N 1
ATOM 661 C CA . HIS A 1 90 ? 12.102 4.502 -6.676 1.00 93.62 90 HIS A CA 1
ATOM 662 C C . HIS A 1 90 ? 11.285 4.366 -5.401 1.00 93.62 90 HIS A C 1
ATOM 664 O O . HIS A 1 90 ? 10.710 3.316 -5.134 1.00 93.62 90 HIS A O 1
ATOM 670 N N . LEU A 1 91 ? 11.285 5.419 -4.592 1.00 95.44 91 LEU A N 1
ATOM 671 C CA . LEU A 1 91 ? 10.650 5.427 -3.285 1.00 95.44 91 LEU A CA 1
ATOM 672 C C . LEU A 1 91 ? 9.571 6.492 -3.265 1.00 95.44 91 LEU A C 1
ATOM 674 O O . LEU A 1 91 ? 9.804 7.642 -3.649 1.00 95.44 91 LEU A O 1
ATOM 678 N N . MET A 1 92 ? 8.414 6.133 -2.736 1.00 96.44 92 MET A N 1
ATOM 679 C CA . MET A 1 92 ? 7.314 7.061 -2.574 1.00 96.44 92 MET A CA 1
ATOM 680 C C . MET A 1 92 ? 6.625 6.849 -1.242 1.00 96.44 92 MET A C 1
ATOM 682 O O . MET A 1 92 ? 6.506 5.730 -0.761 1.00 96.44 92 MET A O 1
ATOM 686 N N . ARG A 1 93 ? 6.169 7.936 -0.628 1.00 96.44 93 ARG A N 1
ATOM 687 C CA . ARG A 1 93 ? 5.351 7.880 0.575 1.00 96.44 93 ARG A CA 1
ATOM 688 C C . ARG A 1 93 ? 3.887 8.030 0.195 1.00 96.44 93 ARG A C 1
ATOM 690 O O . ARG A 1 93 ? 3.551 9.016 -0.457 1.00 96.44 93 ARG A O 1
ATOM 697 N N . ALA A 1 94 ? 3.044 7.106 0.640 1.00 96.94 94 ALA A N 1
ATOM 698 C CA . ALA A 1 94 ? 1.599 7.273 0.616 1.00 96.94 94 ALA A CA 1
ATOM 699 C C . ALA A 1 94 ? 1.071 7.646 1.999 1.00 96.94 94 ALA A C 1
ATOM 701 O O . ALA A 1 94 ? 1.484 7.085 3.014 1.00 96.94 94 ALA A O 1
ATOM 702 N N . SER A 1 95 ? 0.143 8.588 2.045 1.00 95.00 95 SER A N 1
ATOM 703 C CA . SER A 1 95 ? -0.549 9.012 3.260 1.00 95.00 95 SER A CA 1
ATOM 704 C C . SER A 1 95 ? -2.019 9.228 2.964 1.00 95.00 95 SER A C 1
ATOM 706 O O . SER A 1 95 ? -2.359 9.657 1.869 1.00 95.00 95 SER A O 1
ATOM 708 N N . VAL A 1 96 ? -2.873 8.979 3.946 1.00 92.88 96 VAL A N 1
ATOM 709 C CA . VAL A 1 96 ? -4.306 9.247 3.825 1.00 92.88 96 VAL A CA 1
ATOM 710 C C . VAL A 1 96 ? -4.564 10.715 4.158 1.00 92.88 96 VAL A C 1
ATOM 712 O O . VAL A 1 96 ? -4.096 11.202 5.188 1.00 92.88 96 VAL A O 1
ATOM 715 N N . ASP A 1 97 ? -5.267 11.435 3.288 1.00 90.31 97 ASP A N 1
ATOM 716 C CA . ASP A 1 97 ? -5.711 12.800 3.575 1.00 90.31 97 ASP A CA 1
ATOM 717 C C . ASP A 1 97 ? -6.969 12.833 4.462 1.00 90.31 97 ASP A C 1
ATOM 719 O O . ASP A 1 97 ? -7.532 11.806 4.840 1.00 90.31 97 ASP A O 1
ATOM 723 N N . SER A 1 98 ? -7.439 14.035 4.803 1.00 87.19 98 SER A N 1
ATOM 724 C CA . SER A 1 98 ? -8.649 14.215 5.617 1.00 87.19 98 SER A CA 1
ATOM 725 C C . SER A 1 98 ? -9.933 13.716 4.946 1.00 87.19 98 SER A C 1
ATOM 727 O O . SER A 1 98 ? -10.937 13.539 5.632 1.00 87.19 98 SER A O 1
ATOM 729 N N . SER A 1 99 ? -9.917 13.490 3.629 1.00 86.12 99 SER A N 1
ATOM 730 C CA . SER A 1 99 ? -11.036 12.921 2.876 1.00 86.12 99 SER A CA 1
ATOM 731 C C . SER A 1 99 ? -10.992 11.392 2.796 1.00 86.12 99 SER A C 1
ATOM 733 O O . SER A 1 99 ? -11.909 10.788 2.243 1.00 86.12 99 SER A O 1
ATOM 735 N N . GLY A 1 100 ? -9.951 10.757 3.345 1.00 83.50 100 GLY A N 1
ATOM 736 C CA . GLY A 1 100 ? -9.768 9.308 3.282 1.00 83.50 100 GLY A CA 1
ATOM 737 C C . GLY A 1 100 ? -9.096 8.822 1.995 1.00 83.50 100 GLY A C 1
ATOM 738 O O . GLY A 1 100 ? -9.048 7.615 1.757 1.00 83.50 100 GLY A O 1
ATOM 739 N N . LYS A 1 101 ? -8.581 9.729 1.155 1.00 89.12 101 LYS A N 1
ATOM 740 C CA . LYS A 1 101 ? -7.922 9.377 -0.108 1.00 89.12 101 LYS A CA 1
ATOM 741 C C . LYS A 1 101 ? -6.415 9.250 0.065 1.00 89.12 101 LYS A C 1
ATOM 743 O O . LYS A 1 101 ? -5.803 9.968 0.857 1.00 89.12 101 LYS A O 1
ATOM 748 N N . LEU A 1 102 ? -5.817 8.342 -0.705 1.00 94.31 102 LEU A N 1
ATOM 749 C CA . LEU A 1 102 ? -4.369 8.197 -0.781 1.00 94.31 102 LEU A CA 1
ATOM 750 C C . LEU A 1 102 ? -3.752 9.399 -1.503 1.00 94.31 102 LEU A C 1
ATOM 752 O O . LEU A 1 102 ? -4.149 9.767 -2.605 1.00 94.31 102 LEU A O 1
ATOM 756 N N . GLN A 1 103 ? -2.757 9.992 -0.859 1.00 95.31 103 GLN A N 1
ATOM 757 C CA . GLN A 1 103 ? -1.895 11.032 -1.397 1.00 95.31 103 GLN A CA 1
ATOM 758 C C . GLN A 1 103 ? -0.476 10.503 -1.481 1.00 95.31 103 GLN A C 1
ATOM 760 O O . GLN A 1 103 ? 0.012 9.870 -0.542 1.00 95.31 103 GLN A O 1
ATOM 765 N N . TYR A 1 104 ? 0.201 10.821 -2.576 1.00 95.69 104 TYR A N 1
ATOM 766 C CA . TYR A 1 104 ? 1.507 10.272 -2.894 1.00 95.69 104 TYR A CA 1
ATOM 767 C C . TYR A 1 104 ? 2.572 11.358 -2.976 1.00 95.69 104 TYR A C 1
ATOM 769 O O . TYR A 1 104 ? 2.366 12.425 -3.554 1.00 95.69 104 TYR A O 1
ATOM 777 N N . ARG A 1 105 ? 3.744 11.083 -2.403 1.00 95.00 105 ARG A N 1
ATOM 778 C CA . ARG A 1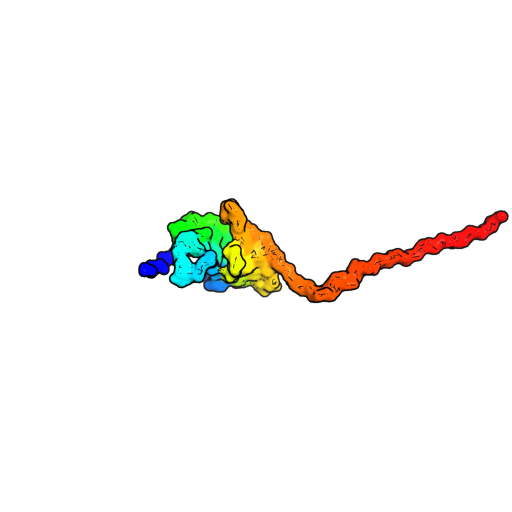 105 ? 4.891 11.992 -2.433 1.00 95.00 105 ARG A CA 1
ATOM 779 C C . ARG A 1 105 ? 6.180 11.230 -2.683 1.00 95.00 105 ARG A C 1
ATOM 781 O O . ARG A 1 105 ? 6.612 10.459 -1.825 1.00 95.00 105 ARG A O 1
ATOM 788 N N . ALA A 1 106 ? 6.832 11.500 -3.811 1.00 93.81 106 ALA A N 1
ATOM 789 C CA . ALA A 1 106 ? 8.146 10.943 -4.116 1.00 93.81 106 ALA A CA 1
ATOM 790 C C . ALA A 1 106 ? 9.158 11.284 -3.007 1.00 93.81 106 ALA A C 1
ATOM 792 O O . ALA A 1 106 ? 9.278 12.439 -2.574 1.00 93.81 106 ALA A O 1
ATOM 793 N N . LEU A 1 107 ? 9.891 10.275 -2.542 1.00 91.62 107 LEU A N 1
ATOM 794 C CA . LEU A 1 107 ? 10.965 10.438 -1.574 1.00 91.62 107 LEU A CA 1
ATOM 795 C C . LEU A 1 107 ? 12.257 10.739 -2.335 1.00 91.62 107 LEU A C 1
ATOM 797 O O . LEU A 1 107 ? 12.716 9.955 -3.162 1.00 91.62 107 LEU A O 1
ATOM 801 N N . GLN A 1 108 ? 12.838 11.910 -2.074 1.00 78.56 108 GLN A N 1
ATOM 802 C CA . GLN A 1 108 ? 14.077 12.328 -2.724 1.00 78.56 108 GLN A CA 1
ATOM 803 C C . GLN A 1 108 ? 15.212 11.377 -2.333 1.00 78.56 108 GLN A C 1
ATOM 805 O O . GLN A 1 108 ? 15.481 11.187 -1.145 1.00 78.56 108 GLN A O 1
ATOM 810 N N . ARG A 1 109 ? 15.919 10.826 -3.329 1.00 70.12 109 ARG A N 1
ATOM 811 C CA . ARG A 1 109 ? 17.227 10.196 -3.104 1.00 70.12 109 ARG A CA 1
ATOM 812 C C . ARG A 1 109 ? 18.104 11.235 -2.419 1.00 70.12 109 ARG A C 1
ATOM 814 O O . ARG A 1 109 ? 18.234 12.339 -2.948 1.00 70.12 109 ARG A O 1
ATOM 821 N N . GLY A 1 110 ? 18.663 10.901 -1.255 1.00 64.31 110 GLY A N 1
ATOM 822 C CA . GLY A 1 110 ? 19.540 11.798 -0.509 1.00 64.31 110 GLY A CA 1
ATOM 823 C C . GLY A 1 110 ? 20.618 12.358 -1.432 1.00 64.31 110 GLY A C 1
ATOM 824 O O . GLY A 1 110 ? 21.551 11.657 -1.812 1.00 64.31 110 GLY A O 1
ATOM 825 N N . GLN A 1 111 ? 20.459 13.613 -1.843 1.00 58.66 111 GLN A N 1
ATOM 826 C CA . GLN A 1 111 ? 21.497 14.350 -2.540 1.00 58.66 111 GLN A CA 1
ATOM 827 C C . GLN A 1 111 ? 22.585 14.541 -1.484 1.00 58.66 111 GLN A C 1
ATOM 829 O O . GLN A 1 111 ? 22.318 15.159 -0.454 1.00 58.66 111 GLN A O 1
ATOM 834 N N . GLY A 1 112 ? 23.763 13.938 -1.674 1.00 63.00 112 GLY A N 1
ATOM 835 C CA . GLY A 1 112 ? 24.855 14.037 -0.702 1.00 63.00 112 GLY A CA 1
ATOM 836 C C . GLY A 1 112 ? 25.095 15.488 -0.273 1.00 63.00 112 GLY A C 1
ATOM 837 O O . GLY A 1 112 ? 24.804 16.415 -1.030 1.00 63.00 112 GLY A O 1
ATOM 838 N N . VAL A 1 113 ? 25.643 15.684 0.929 1.00 65.06 113 VAL A N 1
ATOM 839 C CA . VAL A 1 113 ? 25.775 16.986 1.627 1.00 65.06 113 VAL A CA 1
ATOM 840 C C . VAL A 1 113 ? 26.471 18.083 0.784 1.00 65.06 113 VAL A C 1
ATOM 842 O O . VAL A 1 113 ? 26.363 19.265 1.088 1.00 65.06 113 VAL A O 1
ATOM 845 N N . LEU A 1 114 ? 27.120 17.720 -0.330 1.00 63.44 114 LEU A N 1
ATOM 846 C CA . LEU A 1 114 ? 27.830 18.615 -1.250 1.00 63.44 114 LEU A CA 1
ATOM 847 C C . LEU A 1 114 ? 27.141 18.832 -2.618 1.00 63.44 114 LEU A C 1
ATOM 849 O O . LEU A 1 114 ? 27.638 19.618 -3.420 1.00 63.44 114 LEU A O 1
ATOM 853 N N . SER A 1 115 ? 25.998 18.195 -2.911 1.00 62.69 115 SER A N 1
ATOM 854 C CA . SER A 1 115 ? 25.351 18.248 -4.245 1.00 62.69 115 SER A CA 1
ATOM 855 C C . SER A 1 115 ? 24.902 19.663 -4.672 1.00 62.69 115 SER A C 1
ATOM 857 O O . SER A 1 115 ? 24.673 19.934 -5.857 1.00 62.69 115 SER A O 1
ATOM 859 N N . GLY A 1 116 ? 24.791 20.589 -3.710 1.00 58.31 116 GLY A N 1
ATOM 860 C CA . GLY A 1 116 ? 24.429 21.992 -3.935 1.00 58.31 116 GLY A CA 1
ATOM 861 C C . GLY A 1 116 ? 25.602 22.969 -4.081 1.00 58.31 116 GLY A C 1
ATOM 862 O O . GLY A 1 116 ? 25.386 24.083 -4.550 1.00 58.31 116 GLY A O 1
ATOM 863 N N . ILE A 1 117 ? 26.833 22.590 -3.718 1.00 61.62 117 ILE A N 1
ATOM 864 C CA . ILE A 1 117 ? 27.948 23.553 -3.588 1.00 61.62 117 ILE A CA 1
ATOM 865 C C . ILE A 1 117 ? 28.553 23.955 -4.951 1.00 61.62 117 ILE A C 1
ATOM 867 O O . ILE A 1 117 ? 29.214 24.981 -5.052 1.00 61.62 117 ILE A O 1
ATOM 871 N N . GLY A 1 118 ? 28.264 23.227 -6.037 1.00 56.69 118 GLY A N 1
ATOM 872 C CA . GLY A 1 118 ? 28.842 23.494 -7.365 1.00 56.69 118 GLY A CA 1
ATOM 873 C C . GLY A 1 118 ? 27.966 24.245 -8.380 1.00 56.69 118 GLY A C 1
ATOM 874 O O . GLY A 1 118 ? 28.446 24.545 -9.467 1.00 56.69 118 GLY A O 1
ATOM 875 N N . ARG A 1 119 ? 26.683 24.536 -8.099 1.00 58.56 119 ARG A N 1
ATOM 876 C CA . ARG A 1 119 ? 25.729 25.000 -9.143 1.00 58.56 119 ARG A CA 1
ATOM 877 C C . ARG A 1 119 ? 25.558 26.517 -9.268 1.00 58.56 119 ARG A C 1
ATOM 879 O O . ARG A 1 119 ? 24.645 26.968 -9.954 1.00 58.56 119 ARG A O 1
ATOM 886 N N . ARG A 1 120 ? 26.416 27.323 -8.641 1.00 61.75 120 ARG A N 1
ATOM 887 C CA . ARG A 1 120 ? 26.424 28.783 -8.836 1.00 61.75 120 ARG A CA 1
ATOM 888 C C . ARG A 1 120 ? 27.830 29.304 -9.117 1.00 61.75 120 ARG A C 1
ATOM 890 O O . ARG A 1 120 ? 28.436 29.950 -8.276 1.00 61.75 120 ARG A O 1
ATOM 897 N N . VAL A 1 121 ? 28.305 29.071 -10.336 1.00 52.94 121 VAL A N 1
ATOM 898 C CA . VAL A 1 121 ? 29.245 29.980 -11.006 1.00 52.94 121 VAL A CA 1
ATOM 899 C C . VAL A 1 121 ? 28.641 30.355 -12.354 1.00 52.94 121 VAL A C 1
ATOM 901 O O . VAL A 1 121 ? 28.962 29.792 -13.395 1.00 52.94 121 VAL A O 1
ATOM 904 N N . SER A 1 122 ? 27.696 31.294 -12.334 1.00 49.16 122 SER A N 1
ATOM 905 C CA . SER A 1 122 ? 27.344 32.011 -13.555 1.00 49.16 122 SER A CA 1
ATOM 906 C C . SER A 1 122 ? 28.559 32.848 -13.943 1.00 49.16 122 SER A C 1
ATOM 908 O O . SER A 1 122 ? 28.851 33.865 -13.320 1.00 49.16 122 SER A O 1
ATOM 910 N N . SER A 1 123 ? 29.296 32.362 -14.935 1.00 52.34 123 SER A N 1
ATOM 911 C CA . SER A 1 123 ? 30.308 33.101 -15.682 1.00 52.34 123 SER A CA 1
ATOM 912 C C . SER A 1 123 ? 29.698 34.405 -16.217 1.00 52.34 123 SER A C 1
ATOM 914 O O . SER A 1 123 ? 28.982 34.401 -17.213 1.00 52.34 123 SER A O 1
ATOM 916 N N . LEU A 1 124 ? 29.962 35.526 -15.544 1.00 59.16 124 LEU A N 1
ATOM 917 C CA . LEU A 1 124 ? 29.927 36.859 -16.150 1.00 59.16 124 LEU A CA 1
ATOM 918 C C . LEU A 1 124 ? 31.349 37.170 -16.631 1.00 59.16 124 LEU A C 1
ATOM 920 O O . LEU A 1 124 ? 32.052 38.007 -16.070 1.00 59.16 124 LEU A O 1
ATOM 924 N N . PHE A 1 125 ? 31.806 36.430 -17.642 1.00 57.28 125 PHE A N 1
ATOM 925 C CA . PHE A 1 125 ? 33.010 36.787 -18.386 1.00 57.28 125 PHE A CA 1
ATOM 926 C C . PHE A 1 125 ? 32.668 37.876 -19.415 1.00 57.28 125 PHE A C 1
ATOM 928 O O . PHE A 1 125 ? 31.957 37.628 -20.381 1.00 57.28 125 PHE A O 1
ATOM 935 N N . GLY A 1 126 ? 33.190 39.078 -19.159 1.00 58.41 126 GLY A N 1
ATOM 936 C CA . GLY A 1 126 ? 33.749 40.019 -20.136 1.00 58.41 126 GLY A CA 1
ATOM 937 C C . GLY A 1 126 ? 32.954 40.366 -21.399 1.00 58.41 126 GLY A C 1
ATOM 938 O O . GLY A 1 126 ? 33.106 39.715 -22.426 1.00 58.41 126 GLY A O 1
ATOM 939 N N . MET A 1 127 ? 32.297 41.528 -21.395 1.00 50.41 127 MET A N 1
ATOM 940 C CA . MET A 1 127 ? 32.232 42.377 -22.591 1.00 50.41 127 MET A CA 1
ATOM 941 C C . MET A 1 127 ? 33.177 43.565 -22.388 1.00 50.41 127 MET A C 1
ATOM 943 O O . MET A 1 127 ? 32.798 44.600 -21.848 1.00 50.41 127 MET A O 1
ATOM 947 N N . LEU A 1 128 ? 34.438 43.384 -22.786 1.00 53.53 128 LEU A N 1
ATOM 948 C CA . LEU A 1 128 ? 35.337 44.494 -23.094 1.00 53.53 128 LEU A CA 1
ATOM 949 C C . LEU A 1 128 ? 34.884 45.072 -24.439 1.00 53.53 128 LEU A C 1
ATOM 951 O O . LEU A 1 128 ? 35.022 44.414 -25.469 1.00 53.53 128 LEU A O 1
ATOM 955 N N . SER A 1 129 ? 34.327 46.280 -24.433 1.00 56.81 129 SER A N 1
ATOM 956 C CA . SER A 1 129 ? 34.145 47.052 -25.664 1.00 56.81 129 SER A CA 1
ATOM 957 C C . SER A 1 129 ? 35.522 47.496 -26.186 1.00 56.81 129 SER A C 1
ATOM 959 O O . SER A 1 129 ? 36.349 47.934 -25.381 1.00 56.81 129 SER A O 1
ATOM 961 N N . PRO A 1 130 ? 35.803 47.374 -27.495 1.00 59.97 130 PRO A N 1
ATOM 962 C CA . PRO A 1 130 ? 37.092 47.752 -28.066 1.00 59.97 130 PRO A CA 1
ATOM 963 C C . PRO A 1 130 ? 37.316 49.276 -28.017 1.00 59.97 130 PRO A C 1
ATOM 965 O O . PRO A 1 130 ? 36.344 50.037 -27.991 1.00 59.97 130 PRO A O 1
ATOM 968 N N . PRO A 1 131 ? 38.582 49.738 -28.007 1.00 55.78 131 PRO A N 1
ATOM 969 C CA . PRO A 1 131 ? 38.902 51.159 -27.985 1.00 55.78 131 PRO A CA 1
ATOM 970 C C . PRO A 1 131 ? 38.473 51.819 -29.300 1.00 55.78 131 PRO A C 1
ATOM 972 O O . PRO A 1 131 ? 38.843 51.364 -30.382 1.00 55.78 131 PRO A O 1
ATOM 975 N N . ALA A 1 132 ? 37.706 52.903 -29.205 1.00 58.47 132 ALA A N 1
ATOM 976 C CA . ALA A 1 132 ? 37.479 53.798 -30.330 1.00 58.47 132 ALA A CA 1
ATOM 977 C C . ALA A 1 132 ? 38.701 54.715 -30.459 1.00 58.47 132 ALA A C 1
ATOM 979 O O . ALA A 1 132 ? 38.948 55.523 -29.564 1.00 58.47 132 ALA A O 1
ATOM 980 N N . ASN A 1 133 ? 39.466 54.558 -31.542 1.00 54.06 133 ASN A N 1
ATOM 981 C CA . ASN A 1 133 ? 40.504 55.506 -31.933 1.00 54.06 133 ASN A CA 1
ATOM 982 C C . ASN A 1 133 ? 40.053 56.319 -33.156 1.00 54.06 133 ASN A C 1
ATOM 984 O O . ASN A 1 133 ? 39.454 55.769 -34.080 1.00 54.06 133 ASN A O 1
ATOM 988 N N . ASP A 1 134 ? 40.436 57.593 -33.105 1.00 45.09 134 ASP A N 1
ATOM 989 C CA . ASP A 1 134 ? 40.624 58.599 -34.157 1.00 45.09 134 ASP A CA 1
ATOM 990 C C . ASP A 1 134 ? 39.415 59.245 -34.859 1.00 45.09 134 ASP A C 1
ATOM 992 O O . ASP A 1 134 ? 38.803 58.707 -35.783 1.00 45.09 134 ASP A O 1
ATOM 996 N N . THR A 1 135 ? 39.201 60.526 -34.531 1.00 39.44 135 THR A N 1
ATOM 997 C CA . THR A 1 135 ? 39.363 61.623 -35.507 1.00 39.44 135 THR A CA 1
ATOM 998 C C . THR A 1 135 ? 39.866 62.888 -34.822 1.00 39.44 135 THR A C 1
ATOM 1000 O O . THR A 1 135 ? 39.460 63.123 -33.662 1.00 39.44 135 THR A O 1
#

Radius of gyration: 24.62 Å; chains: 1; bounding box: 57×76×57 Å

Secondary structure (DSSP, 8-state):
--------PPP-SS---GGGEEEEESS-TTT--GGGEEEEEE-TTSEEEEES-TT-TT--EEEE---SS-EEEEEEETTTEEEEEETT--EEEEEE-TTS-EEEEEPPP---TTTTTTS---------PPP----

Foldseek 3Di:
DDDDADADDDDAPDDDDCQQKEWDFQDDPVPDDQQRIKMWGAYQQFKIKIDNGNVCRPDIDIDGDCLVATWDGKYDDHPQKIWTAHPVGWIKIWHQDPVRDTDIDTDDDPCPPCNPVPDDDPDPDDDDDDDDDDD

Sequence (135 aa):
LSVCKELQLPDSEYNYTADLVAVSSAAPLEAAGVQSISVLVLSVEGTARLWPSLSQEGNFTETDVDLGDLCNFVLAVKGGSFILTSEKNHLMRASVDSSGKLQYRALQRGQGVLSGIGRRVSSLFGMLSPPANDT

Organism: NCBI:txid8208

InterPro domains:
  IPR015943 WD40/YVTN repeat-like-containing domain superfamily [G3DSA:2.130.10.10] (1-135)
  IPR037624 Nuclear pore complex protein Nup133-like [PTHR13405] (6-130)

pLDDT: mean 86.64, std 15.54, range [39.44, 98.31]